Protein AF-A0A6G1T7T7-F1 (afdb_monomer)

Structure (mmCIF, N/CA/C/O backbone):
data_AF-A0A6G1T7T7-F1
#
_entry.id   AF-A0A6G1T7T7-F1
#
loop_
_atom_site.group_PDB
_atom_site.id
_atom_site.type_symbol
_atom_site.label_atom_id
_atom_site.label_alt_id
_atom_site.label_comp_id
_atom_site.label_asym_id
_atom_site.label_entity_id
_atom_site.label_seq_id
_atom_site.pdbx_PDB_ins_code
_atom_site.Cartn_x
_atom_site.Cartn_y
_atom_site.Cartn_z
_atom_site.occupancy
_atom_site.B_iso_or_equiv
_atom_site.auth_seq_id
_atom_site.auth_comp_id
_atom_site.auth_asym_id
_atom_site.auth_atom_id
_atom_site.pdbx_PDB_model_num
ATOM 1 N N . GLN A 1 1 ? -22.927 27.271 5.577 1.00 82.25 1 GLN A N 1
ATOM 2 C CA . GLN A 1 1 ? -22.641 26.235 6.596 1.00 82.25 1 GLN A CA 1
ATOM 3 C C . GLN A 1 1 ? -22.462 24.910 5.877 1.00 82.25 1 GLN A C 1
ATOM 5 O O . GLN A 1 1 ? -23.114 24.723 4.855 1.00 82.25 1 GLN A O 1
ATOM 10 N N . ALA A 1 2 ? -21.568 24.039 6.349 1.00 90.81 2 ALA A N 1
ATOM 11 C CA . ALA A 1 2 ? -21.466 22.688 5.798 1.00 90.81 2 ALA A CA 1
ATOM 12 C C . ALA A 1 2 ? -22.710 21.869 6.205 1.00 90.81 2 ALA A C 1
ATOM 14 O O . ALA A 1 2 ? -23.192 22.055 7.325 1.00 90.81 2 ALA A O 1
ATOM 15 N N . PRO A 1 3 ? -23.250 21.013 5.320 1.00 94.25 3 PRO A N 1
ATOM 16 C CA . PRO A 1 3 ? -24.398 20.169 5.639 1.00 94.25 3 PRO A CA 1
ATOM 17 C C . PRO A 1 3 ? -24.052 19.116 6.702 1.00 94.25 3 PRO A C 1
ATOM 19 O O . PRO A 1 3 ? -22.893 18.729 6.863 1.00 94.25 3 PRO A O 1
ATOM 22 N N . THR A 1 4 ? -25.073 18.637 7.415 1.00 95.69 4 THR A N 1
ATOM 23 C CA . THR A 1 4 ? -24.940 17.567 8.412 1.00 95.69 4 THR A CA 1
ATOM 24 C C . THR A 1 4 ? -24.549 16.244 7.748 1.00 95.69 4 THR A C 1
ATOM 26 O O . THR A 1 4 ? -25.117 15.864 6.727 1.00 95.69 4 THR A O 1
ATOM 29 N N . VAL A 1 5 ? -23.597 15.527 8.348 1.00 97.12 5 VAL A N 1
ATOM 30 C CA . VAL A 1 5 ? -23.161 14.189 7.913 1.00 97.12 5 VAL A CA 1
ATOM 31 C C . VAL A 1 5 ? -24.070 13.111 8.521 1.00 97.12 5 VAL A C 1
ATOM 33 O O . VAL A 1 5 ? -24.479 13.239 9.673 1.00 97.12 5 VAL A O 1
ATOM 36 N N . SER A 1 6 ? -24.354 12.036 7.774 1.00 96.69 6 SER A N 1
ATOM 37 C CA . SER A 1 6 ? -25.016 10.821 8.281 1.00 96.69 6 SER A CA 1
ATOM 38 C C . SER A 1 6 ? -24.007 9.680 8.434 1.00 96.69 6 SER A C 1
ATOM 40 O O . SER A 1 6 ? -23.228 9.423 7.518 1.00 96.69 6 SER A O 1
ATOM 42 N N . TYR A 1 7 ? -24.041 8.982 9.572 1.00 96.56 7 TYR A N 1
ATOM 43 C CA . TYR A 1 7 ? -23.237 7.776 9.831 1.00 96.56 7 TYR A CA 1
ATOM 44 C C . TYR A 1 7 ? -23.988 6.465 9.525 1.00 96.56 7 TYR A C 1
ATOM 46 O O . TYR A 1 7 ? -23.424 5.383 9.690 1.00 96.56 7 TYR A O 1
ATOM 54 N N . GLY A 1 8 ? -25.245 6.556 9.078 1.00 96.19 8 GLY A N 1
ATOM 55 C CA . GLY A 1 8 ? -26.100 5.420 8.735 1.00 96.19 8 GLY A CA 1
ATOM 56 C C . GLY A 1 8 ? -27.189 5.128 9.773 1.00 96.19 8 GLY A C 1
ATOM 57 O O . GLY A 1 8 ? -26.923 5.075 10.977 1.00 96.19 8 GLY A O 1
ATOM 58 N N . VAL A 1 9 ? -28.411 4.900 9.297 1.00 97.31 9 VAL A N 1
ATOM 59 C CA . VAL A 1 9 ? -29.595 4.508 10.080 1.00 97.31 9 VAL A CA 1
ATOM 60 C C . VAL A 1 9 ? -30.219 3.232 9.515 1.00 97.31 9 VAL A C 1
ATOM 62 O O . VAL A 1 9 ? -29.931 2.826 8.392 1.00 97.31 9 VAL A O 1
ATOM 65 N N . ASP A 1 10 ? -31.091 2.583 10.282 1.00 97.00 10 ASP A N 1
ATOM 66 C CA . ASP A 1 10 ? -31.658 1.287 9.885 1.00 97.00 10 ASP A CA 1
ATOM 67 C C . ASP A 1 10 ? -32.548 1.377 8.635 1.00 97.00 10 ASP A C 1
ATOM 69 O O . ASP A 1 10 ? -32.666 0.400 7.898 1.00 97.00 10 ASP A O 1
ATOM 73 N N . SER A 1 11 ? -33.122 2.553 8.359 1.00 97.69 11 SER A N 1
ATOM 74 C CA . SER A 1 11 ? -33.928 2.817 7.161 1.00 97.69 11 SER A CA 1
ATOM 75 C C . SER A 1 11 ? -33.116 2.998 5.873 1.00 97.69 11 SER A C 1
ATOM 77 O O . SER A 1 11 ? -33.718 3.122 4.807 1.00 97.69 11 SER A O 1
ATOM 79 N N . ASP A 1 12 ? -31.783 3.052 5.945 1.00 98.38 12 ASP A N 1
ATOM 80 C CA . ASP A 1 12 ? -30.938 3.196 4.758 1.00 98.38 12 ASP A CA 1
ATOM 81 C C . ASP A 1 12 ? -30.901 1.893 3.940 1.00 98.38 12 ASP A C 1
ATOM 83 O O . ASP A 1 12 ? -31.029 0.796 4.475 1.00 98.38 12 ASP A O 1
ATOM 87 N N . THR A 1 13 ? -30.709 1.990 2.619 1.00 98.50 13 THR A N 1
ATOM 88 C CA . THR A 1 13 ? -30.620 0.805 1.740 1.00 98.50 13 THR A CA 1
ATOM 89 C C . THR A 1 13 ? -29.308 0.036 1.910 1.00 98.50 13 THR A C 1
ATOM 91 O O . THR A 1 13 ? -29.289 -1.184 1.773 1.00 98.50 13 THR A O 1
ATOM 94 N N . PHE A 1 14 ? -28.210 0.744 2.184 1.00 98.31 14 PHE A N 1
ATOM 95 C CA . PHE A 1 14 ? -26.881 0.163 2.344 1.00 98.31 14 PHE A CA 1
ATOM 96 C C . PHE A 1 14 ? -26.371 0.435 3.752 1.00 98.31 14 PHE A C 1
ATOM 98 O O . PHE A 1 14 ? -26.196 1.589 4.142 1.00 98.31 14 PHE A O 1
ATOM 105 N N . HIS A 1 15 ? -26.089 -0.629 4.497 1.00 98.06 15 HIS A N 1
ATOM 106 C CA . HIS A 1 15 ? -25.609 -0.524 5.870 1.00 98.06 15 HIS A CA 1
ATOM 107 C C . HIS A 1 15 ? -24.089 -0.705 5.916 1.00 98.06 15 HIS A C 1
ATOM 109 O O . HIS A 1 15 ? -23.578 -1.707 5.409 1.00 98.06 15 HIS A O 1
ATOM 115 N N . PRO A 1 16 ? -23.342 0.223 6.536 1.00 98.06 16 PRO A N 1
ATOM 116 C CA . PRO A 1 16 ? -21.916 0.031 6.742 1.00 98.06 16 PRO A CA 1
ATOM 117 C C . PRO A 1 16 ? -21.666 -1.086 7.760 1.00 98.06 16 PRO A C 1
ATOM 119 O O . PRO A 1 16 ? -22.460 -1.310 8.679 1.00 98.06 16 PRO A O 1
ATOM 122 N N . VAL A 1 17 ? -20.510 -1.740 7.648 1.00 98.19 17 VAL A N 1
ATOM 123 C CA . VAL A 1 17 ? -19.990 -2.570 8.742 1.00 98.19 17 VAL A CA 1
ATOM 124 C C . VAL A 1 17 ? -19.751 -1.669 9.958 1.00 98.19 17 VAL A C 1
ATOM 126 O O . VAL A 1 17 ? -19.238 -0.560 9.823 1.00 98.19 17 VAL A O 1
ATOM 129 N N . LYS A 1 18 ? -20.124 -2.137 11.154 1.00 97.81 18 LYS A N 1
ATOM 130 C CA . LYS A 1 18 ? -19.988 -1.396 12.418 1.00 97.81 18 LYS A CA 1
ATOM 131 C C . LYS A 1 18 ? -19.023 -2.131 13.351 1.00 97.81 18 LYS A 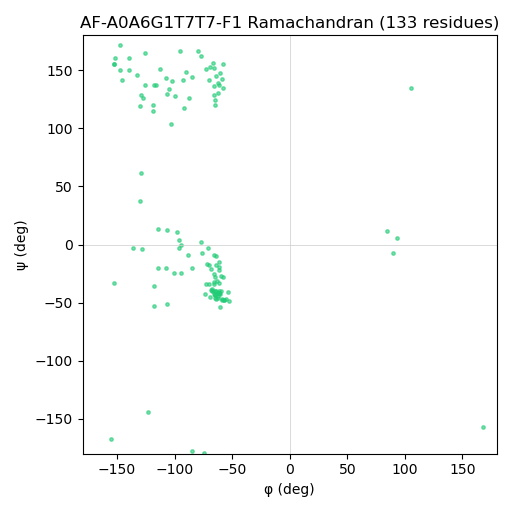C 1
ATOM 133 O O . LYS A 1 18 ? -19.103 -3.349 13.488 1.00 97.81 18 LYS A O 1
ATOM 138 N N . ALA A 1 19 ? -18.134 -1.392 14.012 1.00 98.06 19 ALA A N 1
ATOM 139 C CA . ALA A 1 19 ? -17.211 -1.905 15.025 1.00 98.06 19 ALA A CA 1
ATOM 140 C C . ALA A 1 19 ? -16.954 -0.832 16.095 1.00 98.06 19 ALA A C 1
ATOM 142 O O . ALA A 1 19 ? -17.009 0.356 15.792 1.00 98.06 19 ALA A O 1
ATOM 143 N N . GLN A 1 20 ? -16.675 -1.247 17.336 1.00 97.94 20 GLN A N 1
ATOM 144 C CA . GLN A 1 20 ? -16.474 -0.326 18.469 1.00 97.94 20 GLN A CA 1
ATOM 145 C C . GLN A 1 20 ? -15.001 0.036 18.727 1.00 97.94 20 GLN A C 1
ATOM 147 O O . GLN A 1 20 ? -14.732 1.084 19.301 1.00 97.94 20 GLN A O 1
ATOM 152 N N . HIS A 1 21 ? -14.049 -0.816 18.323 1.00 97.56 21 HIS A N 1
ATOM 153 C CA . HIS A 1 21 ? -12.637 -0.680 18.719 1.00 97.56 21 HIS A CA 1
ATOM 154 C C . HIS A 1 21 ? -11.692 -0.447 17.535 1.00 97.56 21 HIS A C 1
ATOM 156 O O . HIS A 1 21 ? -10.933 0.515 17.528 1.00 97.56 21 HIS A O 1
ATOM 162 N N . GLY A 1 22 ? -11.743 -1.310 16.519 1.00 98.12 22 GLY A N 1
ATOM 163 C CA . GLY A 1 22 ? -10.875 -1.235 15.347 1.00 98.12 22 GLY A CA 1
ATOM 164 C C . GLY A 1 22 ? -11.542 -1.850 14.124 1.00 98.12 22 GLY A C 1
ATOM 165 O O . GLY A 1 22 ? -12.444 -2.681 14.253 1.00 98.12 22 GLY A O 1
ATOM 166 N N . MET A 1 23 ? -11.115 -1.420 12.940 1.00 98.81 23 MET A N 1
ATOM 167 C CA . MET A 1 23 ? -11.638 -1.885 11.659 1.00 98.81 23 MET A CA 1
ATOM 168 C C . MET A 1 23 ? -10.518 -1.921 10.624 1.00 98.81 23 MET A C 1
ATOM 170 O O . MET A 1 23 ? -9.684 -1.021 10.576 1.00 98.81 23 MET A O 1
ATOM 174 N N . VAL A 1 24 ? -10.540 -2.948 9.778 1.00 98.88 24 VAL A N 1
ATOM 175 C CA . VAL A 1 24 ? -9.692 -3.070 8.591 1.00 98.88 24 VAL A CA 1
ATOM 176 C C . VAL A 1 24 ? -10.610 -3.299 7.399 1.00 98.88 24 VAL A C 1
ATOM 178 O O . VAL A 1 24 ? -11.559 -4.075 7.491 1.00 98.88 24 VAL A O 1
ATOM 181 N N . ALA A 1 25 ? -10.330 -2.624 6.291 1.00 98.88 25 ALA A N 1
ATOM 182 C CA . ALA A 1 25 ? -11.001 -2.837 5.018 1.00 98.88 25 ALA A CA 1
ATOM 183 C C . ALA A 1 25 ? -9.934 -3.074 3.947 1.00 98.88 25 ALA A C 1
ATOM 185 O O . ALA 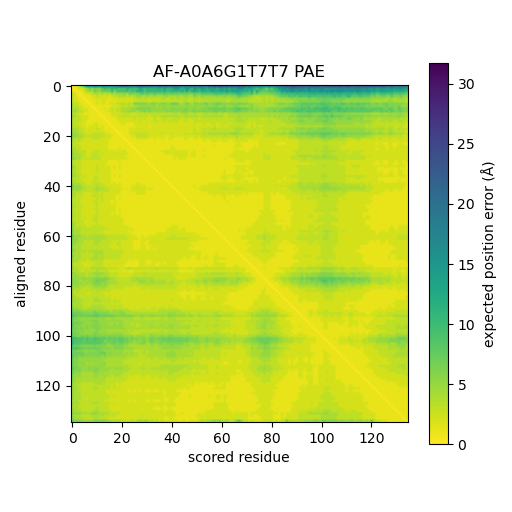A 1 25 ? -9.015 -2.268 3.801 1.00 98.88 25 ALA A O 1
ATOM 186 N N . SER A 1 26 ? -10.038 -4.179 3.212 1.00 98.88 26 SER A N 1
ATOM 187 C CA . SER A 1 26 ? -9.148 -4.482 2.090 1.00 98.88 26 SER A CA 1
ATOM 188 C C . SER A 1 26 ? -9.885 -5.273 1.004 1.00 98.88 26 SER A C 1
ATOM 190 O O . SER A 1 26 ? -11.027 -5.688 1.201 1.00 98.88 26 SER A O 1
ATOM 192 N N . VAL A 1 27 ? -9.239 -5.463 -0.149 1.00 98.62 27 VAL A N 1
ATOM 193 C CA . VAL A 1 27 ? -9.797 -6.216 -1.289 1.00 98.62 27 VAL A CA 1
ATOM 194 C C . VAL A 1 27 ? -9.946 -7.716 -1.006 1.00 98.62 27 VAL A C 1
ATOM 196 O O . VAL A 1 27 ? -10.735 -8.388 -1.663 1.00 98.62 27 VAL A O 1
ATOM 199 N N . ASP A 1 28 ? -9.201 -8.241 -0.031 1.00 98.81 28 ASP A N 1
ATOM 200 C CA . ASP A 1 28 ? -9.139 -9.666 0.281 1.00 98.81 28 ASP A CA 1
ATOM 201 C C . ASP A 1 28 ? -9.645 -9.949 1.704 1.00 98.81 28 ASP A C 1
ATOM 203 O O . ASP A 1 28 ? -9.327 -9.246 2.671 1.00 98.81 28 ASP A O 1
ATOM 207 N N . ALA A 1 29 ? -10.446 -11.004 1.850 1.00 98.75 29 ALA A N 1
ATOM 208 C CA . ALA A 1 29 ? -11.033 -11.364 3.136 1.00 98.75 29 ALA A CA 1
ATOM 209 C C . ALA A 1 29 ? -9.971 -11.867 4.127 1.00 98.75 29 ALA A C 1
ATOM 211 O O . ALA A 1 29 ? -10.024 -11.511 5.305 1.00 98.75 29 ALA A O 1
ATOM 212 N N . MET A 1 30 ? -8.989 -12.648 3.660 1.00 98.75 30 MET A N 1
ATOM 213 C CA . MET A 1 30 ? -7.938 -13.200 4.519 1.00 98.75 30 MET A CA 1
ATOM 214 C C . MET A 1 30 ? -6.992 -12.098 5.008 1.00 98.75 30 MET A C 1
ATOM 216 O O . MET A 1 30 ? -6.725 -12.001 6.203 1.00 98.75 30 MET A O 1
ATOM 220 N N . ALA A 1 31 ? -6.554 -11.204 4.120 1.00 98.88 31 ALA A N 1
ATOM 221 C CA . ALA A 1 31 ? -5.730 -10.059 4.495 1.00 98.88 31 ALA A CA 1
ATOM 222 C C . ALA A 1 31 ? -6.453 -9.125 5.477 1.00 98.88 31 ALA A C 1
ATOM 224 O O . ALA A 1 31 ? -5.865 -8.698 6.470 1.00 98.88 31 ALA A O 1
ATOM 225 N N . THR A 1 32 ? -7.750 -8.871 5.261 1.00 98.94 32 THR A N 1
ATOM 226 C CA . THR A 1 32 ? -8.589 -8.133 6.221 1.00 98.94 32 THR A CA 1
ATOM 227 C C . THR A 1 32 ? -8.561 -8.783 7.606 1.00 98.94 32 THR A C 1
ATOM 229 O O . THR A 1 32 ? -8.364 -8.093 8.606 1.00 98.94 32 THR A O 1
ATOM 232 N N . GLN A 1 33 ? -8.721 -10.107 7.675 1.00 98.88 33 GLN A N 1
ATOM 233 C CA . GLN A 1 33 ? -8.698 -10.847 8.938 1.00 98.88 33 GLN A CA 1
ATOM 234 C C . GLN A 1 33 ? -7.329 -10.798 9.624 1.00 98.88 33 GLN A C 1
ATOM 236 O O . GLN A 1 33 ? -7.289 -10.597 10.834 1.00 98.88 33 GLN A O 1
ATOM 241 N N . VAL A 1 34 ? -6.225 -10.895 8.873 1.00 98.94 34 VAL A N 1
ATOM 242 C CA . VAL A 1 34 ? -4.864 -10.723 9.416 1.00 98.94 34 VAL A CA 1
ATOM 243 C C . VAL A 1 34 ? -4.718 -9.360 10.094 1.00 98.94 34 VAL A C 1
ATOM 245 O O . VAL A 1 34 ? -4.267 -9.287 11.234 1.00 98.94 34 VAL A O 1
ATOM 248 N N . GLY A 1 35 ? -5.155 -8.281 9.439 1.00 98.88 35 GLY A N 1
ATOM 249 C CA . GLY A 1 35 ? -5.111 -6.944 10.031 1.00 98.88 35 GLY A CA 1
ATOM 250 C C . GLY A 1 35 ? -5.962 -6.820 11.297 1.00 98.88 35 GLY A C 1
ATOM 251 O O . GLY A 1 35 ? -5.505 -6.270 12.296 1.00 98.88 35 GLY A O 1
ATOM 252 N N . VAL A 1 36 ? -7.187 -7.359 11.282 1.00 98.88 36 VAL A N 1
ATOM 253 C CA . VAL A 1 36 ? -8.064 -7.380 12.467 1.00 98.88 36 VAL A CA 1
ATOM 254 C C . VAL A 1 36 ? -7.417 -8.144 13.620 1.00 98.88 36 VAL A C 1
ATOM 256 O O . VAL A 1 36 ? -7.525 -7.719 14.768 1.00 98.88 36 VAL A O 1
ATOM 259 N N . GLU A 1 37 ? -6.745 -9.253 13.332 1.00 98.88 37 GLU A N 1
ATOM 260 C CA . GLU A 1 37 ? -6.086 -10.065 14.346 1.00 98.88 37 GLU A CA 1
ATOM 261 C C . GLU A 1 37 ? -4.892 -9.335 14.977 1.00 98.88 37 GLU A C 1
ATOM 263 O O . GLU A 1 37 ? -4.761 -9.329 16.197 1.00 98.88 37 GLU A O 1
ATOM 268 N N . ILE A 1 38 ? -4.098 -8.602 14.191 1.00 98.88 38 ILE A N 1
ATOM 269 C CA . ILE A 1 38 ? -3.033 -7.740 14.732 1.00 98.88 38 ILE A CA 1
ATOM 270 C C . ILE A 1 38 ? -3.596 -6.642 15.641 1.00 98.88 38 ILE A C 1
ATOM 272 O O . ILE A 1 38 ? -3.062 -6.417 16.727 1.00 98.88 38 ILE A O 1
ATOM 276 N N . LEU A 1 39 ? -4.714 -6.009 15.262 1.00 98.88 39 LEU A N 1
ATOM 277 C CA . LEU A 1 39 ? -5.388 -5.043 16.140 1.00 98.88 39 LEU A CA 1
ATOM 278 C C . LEU A 1 39 ? -5.863 -5.695 17.449 1.00 98.88 39 LEU A C 1
ATOM 280 O O . LEU A 1 39 ? -5.738 -5.102 18.519 1.00 98.88 39 LEU A O 1
ATOM 284 N N . ARG A 1 40 ? -6.391 -6.926 17.394 1.00 98.69 40 ARG A N 1
ATOM 285 C CA . ARG A 1 40 ? -6.815 -7.680 18.590 1.00 98.69 40 ARG A CA 1
ATOM 286 C C . ARG A 1 40 ? -5.650 -8.052 19.499 1.00 98.69 40 ARG A C 1
ATOM 288 O O . ARG A 1 40 ? -5.829 -8.087 20.712 1.00 98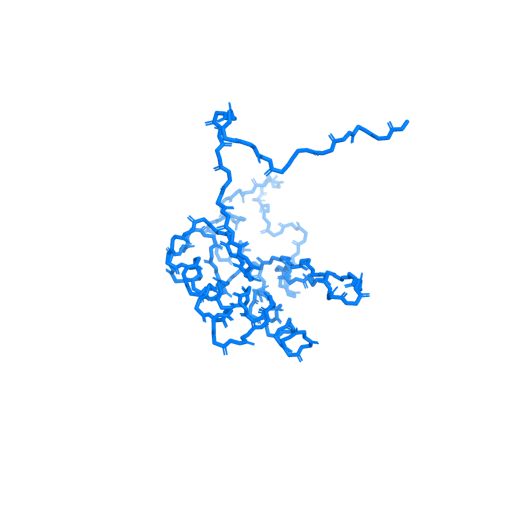.69 40 ARG A O 1
ATOM 295 N N . GLN A 1 41 ? -4.477 -8.296 18.925 1.00 98.69 41 GLN A N 1
ATOM 296 C CA . GLN A 1 41 ? -3.244 -8.579 19.660 1.00 98.69 41 GLN A CA 1
ATOM 297 C C . GLN A 1 41 ? -2.602 -7.321 20.269 1.00 98.69 41 GLN A C 1
ATOM 299 O O . GLN A 1 41 ? -1.565 -7.418 20.920 1.00 98.69 41 GLN A O 1
ATOM 304 N N . GLY A 1 42 ? -3.231 -6.151 20.110 1.00 98.62 42 GLY A N 1
ATOM 305 C CA . GLY A 1 42 ? -2.776 -4.887 20.685 1.00 98.62 42 GLY A CA 1
ATOM 306 C C . GLY A 1 42 ? -1.884 -4.062 19.761 1.00 98.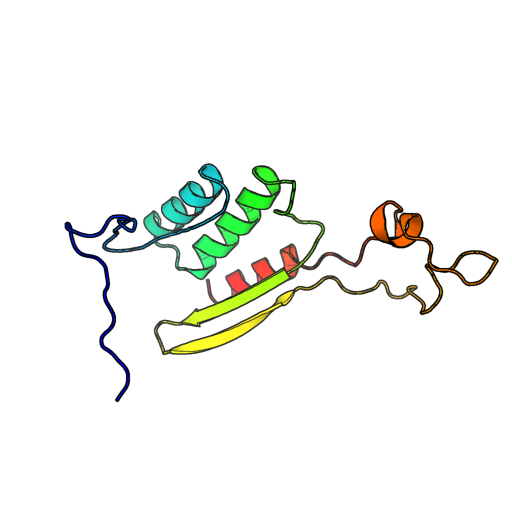62 42 GLY A C 1
ATOM 307 O O . GLY A 1 42 ? -1.385 -3.025 20.193 1.00 98.62 42 GLY A O 1
ATOM 308 N N . GLY A 1 43 ? -1.702 -4.489 18.507 1.00 98.69 43 GLY A N 1
ATOM 309 C CA . GLY A 1 43 ? -1.032 -3.691 17.487 1.00 98.69 43 GLY A CA 1
ATOM 310 C C . GLY A 1 43 ? -1.826 -2.432 17.143 1.00 98.69 43 GLY A C 1
ATOM 311 O O . GLY A 1 43 ? -3.056 -2.386 17.247 1.00 98.69 43 GLY A O 1
ATOM 312 N N . ASN A 1 44 ? -1.117 -1.393 16.719 1.00 98.75 44 ASN A N 1
ATOM 313 C CA . ASN A 1 44 ? -1.720 -0.141 16.297 1.00 98.75 44 ASN A CA 1
ATOM 314 C C . ASN A 1 44 ? -2.156 -0.190 14.810 1.00 98.75 44 ASN A C 1
ATOM 316 O O . ASN A 1 44 ? -2.040 -1.207 14.122 1.00 98.75 44 ASN A O 1
ATOM 320 N N . ALA A 1 45 ? -2.688 0.922 14.288 1.00 98.75 45 ALA A N 1
ATOM 321 C CA . ALA A 1 45 ? -3.158 0.995 12.900 1.00 98.75 45 ALA A CA 1
ATOM 322 C C . ALA A 1 45 ? -2.050 0.757 11.850 1.00 98.75 45 ALA A C 1
ATOM 324 O O . ALA A 1 45 ? -2.328 0.214 10.782 1.00 98.75 45 ALA A O 1
ATOM 325 N N . VAL A 1 46 ? -0.810 1.161 12.136 1.00 98.81 46 VAL A N 1
ATOM 326 C CA . VAL A 1 46 ? 0.359 0.942 11.274 1.00 98.81 46 VAL A CA 1
ATOM 327 C C . VAL A 1 46 ? 0.800 -0.518 11.319 1.00 98.81 46 VAL A C 1
ATOM 329 O O . VAL A 1 46 ? 1.022 -1.085 10.251 1.00 98.81 46 VAL A O 1
ATOM 332 N N . ASP A 1 47 ? 0.836 -1.152 12.494 1.00 98.88 47 ASP A N 1
ATOM 333 C CA . ASP A 1 47 ? 1.146 -2.587 12.612 1.00 98.88 47 ASP A CA 1
ATOM 334 C C . ASP A 1 47 ? 0.178 -3.431 11.779 1.00 98.88 47 ASP A C 1
ATOM 336 O O . ASP A 1 47 ? 0.586 -4.274 10.974 1.00 98.88 47 ASP A O 1
ATOM 340 N N . ALA A 1 48 ? -1.123 -3.154 11.914 1.00 98.88 48 ALA A N 1
ATOM 341 C CA . ALA A 1 48 ? -2.157 -3.834 11.149 1.00 98.88 48 ALA A CA 1
ATOM 342 C C . ALA A 1 48 ? -2.028 -3.564 9.642 1.00 98.88 48 ALA A C 1
ATOM 344 O O . ALA A 1 48 ? -2.151 -4.493 8.848 1.00 98.88 48 ALA A O 1
ATOM 345 N N . ALA A 1 49 ? -1.740 -2.325 9.227 1.00 98.88 49 ALA A N 1
ATOM 346 C CA . ALA A 1 49 ? -1.546 -1.988 7.816 1.00 98.88 49 ALA A CA 1
ATOM 347 C C . ALA A 1 49 ? -0.329 -2.702 7.202 1.00 98.88 49 ALA A C 1
ATOM 349 O O . ALA A 1 49 ? -0.408 -3.188 6.073 1.00 98.88 49 ALA A O 1
ATOM 350 N N . VAL A 1 50 ? 0.778 -2.810 7.943 1.00 98.88 50 VAL A N 1
ATOM 351 C CA . VAL A 1 50 ? 1.974 -3.546 7.512 1.00 98.88 50 VAL A CA 1
ATOM 352 C C . VAL A 1 50 ? 1.668 -5.036 7.372 1.00 98.88 50 VAL A C 1
ATOM 354 O O . VAL A 1 50 ? 1.983 -5.626 6.337 1.00 98.88 50 VAL A O 1
ATOM 357 N N . ALA A 1 51 ? 0.990 -5.635 8.354 1.00 98.88 51 ALA A N 1
ATOM 358 C CA . ALA A 1 51 ? 0.593 -7.038 8.295 1.00 98.88 51 ALA A CA 1
ATOM 359 C C . ALA A 1 51 ? -0.367 -7.333 7.130 1.00 98.88 51 ALA A C 1
ATOM 361 O O . ALA A 1 51 ? -0.179 -8.317 6.416 1.00 98.88 51 ALA A O 1
ATOM 362 N N . VAL A 1 52 ? -1.345 -6.454 6.882 1.00 98.94 52 VAL A N 1
ATOM 363 C CA . VAL A 1 52 ? -2.236 -6.529 5.710 1.00 98.94 52 VAL A CA 1
ATOM 364 C C . VAL A 1 52 ? -1.431 -6.440 4.413 1.00 98.94 52 VAL A C 1
ATOM 366 O O . VAL A 1 52 ? -1.684 -7.215 3.495 1.00 98.94 52 VAL A O 1
ATOM 369 N N . GLY A 1 53 ? -0.443 -5.543 4.333 1.00 98.88 53 GLY A N 1
ATOM 370 C CA . GLY A 1 53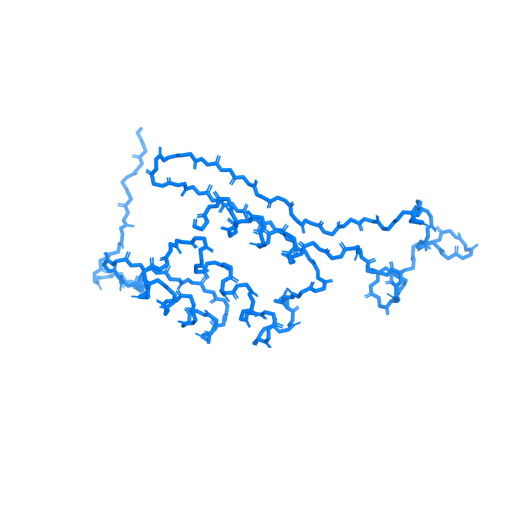 ? 0.432 -5.408 3.165 1.00 98.88 53 GLY A CA 1
ATOM 371 C C . GLY A 1 53 ? 1.187 -6.701 2.838 1.00 98.88 53 GLY A C 1
ATOM 372 O O . GLY A 1 53 ? 1.158 -7.159 1.695 1.00 98.88 53 GLY A O 1
ATOM 373 N N . PHE A 1 54 ? 1.795 -7.337 3.845 1.00 98.88 54 PHE A N 1
ATOM 374 C CA . PHE A 1 54 ? 2.463 -8.633 3.677 1.00 98.88 54 PHE A CA 1
ATOM 375 C C . PHE A 1 54 ? 1.485 -9.773 3.371 1.00 98.88 54 PHE A C 1
ATOM 377 O O . PHE A 1 54 ? 1.793 -10.625 2.540 1.00 98.88 54 PHE A O 1
ATOM 384 N N . ALA A 1 55 ? 0.301 -9.786 3.988 1.00 98.88 55 ALA A N 1
ATOM 385 C CA . ALA A 1 55 ? -0.727 -10.777 3.683 1.00 98.88 55 ALA A CA 1
ATOM 386 C C . ALA A 1 55 ? -1.185 -10.674 2.219 1.00 98.88 55 ALA A C 1
ATOM 388 O O . ALA A 1 55 ? -1.208 -11.682 1.516 1.00 98.88 55 ALA A O 1
ATOM 389 N N . LEU A 1 56 ? -1.456 -9.460 1.724 1.00 98.94 56 LEU A N 1
ATOM 390 C CA . LEU A 1 56 ? -1.839 -9.222 0.328 1.00 98.94 56 LEU A CA 1
ATOM 391 C C . LEU A 1 56 ? -0.734 -9.609 -0.657 1.00 98.94 56 LEU A C 1
ATOM 393 O O . LEU A 1 56 ? -1.049 -10.068 -1.751 1.00 98.94 56 LEU A O 1
ATOM 397 N N . ALA A 1 57 ? 0.542 -9.482 -0.281 1.00 98.75 57 ALA A N 1
ATOM 398 C CA . ALA A 1 57 ? 1.654 -9.963 -1.102 1.00 98.75 57 ALA A CA 1
ATOM 399 C C . ALA A 1 57 ? 1.630 -11.482 -1.349 1.00 98.75 57 ALA A C 1
ATOM 401 O O . ALA A 1 57 ? 2.313 -11.963 -2.251 1.00 98.75 57 ALA A O 1
ATOM 402 N N . VAL A 1 58 ? 0.832 -12.225 -0.576 1.00 98.81 58 VAL A N 1
ATOM 403 C CA . VAL A 1 58 ? 0.597 -13.661 -0.749 1.00 98.81 58 VAL A CA 1
ATOM 404 C C . VAL A 1 58 ? -0.799 -13.934 -1.312 1.00 98.81 58 VAL A C 1
ATOM 406 O O . VAL A 1 58 ? -0.934 -14.669 -2.286 1.00 98.81 58 VAL A O 1
ATOM 409 N N . THR A 1 59 ? -1.847 -13.364 -0.710 1.00 98.75 59 THR A N 1
ATOM 410 C CA . THR A 1 59 ? -3.245 -13.713 -1.021 1.00 98.75 59 THR A CA 1
ATOM 411 C C . THR A 1 59 ? -3.813 -12.958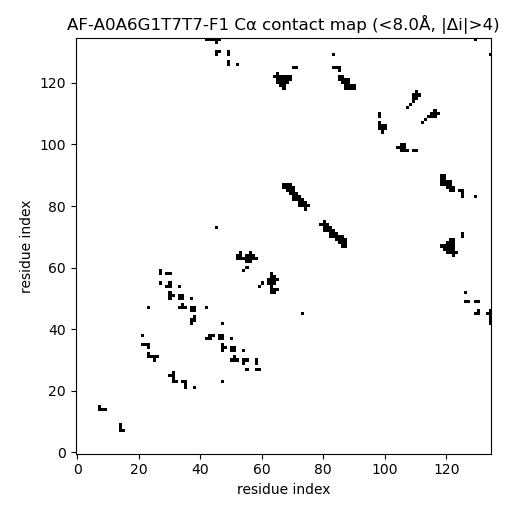 -2.220 1.00 98.75 59 THR A C 1
ATOM 413 O O . THR A 1 59 ? -4.776 -13.419 -2.831 1.00 98.75 59 THR A O 1
ATOM 416 N N . HIS A 1 60 ? -3.209 -11.829 -2.596 1.00 98.69 60 HIS A N 1
ATOM 417 C CA . HIS A 1 60 ? -3.652 -10.983 -3.701 1.00 98.69 60 HIS A CA 1
ATOM 418 C C . HIS A 1 60 ? -2.498 -10.648 -4.668 1.00 98.69 60 HIS A C 1
ATOM 420 O O . HIS A 1 60 ? -2.166 -9.473 -4.856 1.00 98.69 60 HIS A O 1
ATOM 426 N N . PRO A 1 61 ? -1.881 -11.653 -5.319 1.00 98.19 61 PRO A N 1
ATOM 427 C CA . PRO A 1 61 ? -0.678 -11.471 -6.140 1.00 98.19 61 PRO A CA 1
ATOM 428 C C . PRO A 1 61 ? -0.898 -10.610 -7.394 1.00 98.19 61 PRO A C 1
ATOM 430 O O . PRO A 1 61 ? 0.062 -10.250 -8.070 1.00 98.19 61 PRO A O 1
ATOM 433 N N . GLN A 1 62 ? -2.148 -10.270 -7.725 1.00 98.38 62 GLN A N 1
ATOM 434 C CA . GLN A 1 62 ? -2.473 -9.352 -8.815 1.00 98.38 62 GLN A CA 1
ATOM 435 C C . GLN A 1 62 ? -1.954 -7.928 -8.550 1.00 98.38 62 GLN A C 1
ATOM 437 O O . GLN A 1 62 ? -1.704 -7.193 -9.503 1.00 98.38 62 GLN A O 1
ATOM 442 N N . ALA A 1 63 ? -1.822 -7.529 -7.277 1.00 98.50 63 ALA A N 1
ATOM 443 C CA . ALA A 1 63 ? -1.391 -6.179 -6.898 1.00 98.50 63 ALA A CA 1
ATOM 444 C C . ALA A 1 63 ? -0.682 -6.101 -5.536 1.00 98.50 63 ALA A C 1
ATOM 446 O O . ALA A 1 63 ? 0.220 -5.279 -5.363 1.00 98.50 63 ALA A O 1
ATOM 447 N N . GLY A 1 64 ? -1.058 -6.941 -4.569 1.00 98.56 64 GLY A N 1
ATOM 448 C CA . GLY A 1 64 ? -0.285 -7.116 -3.347 1.00 98.56 64 GLY A CA 1
ATOM 449 C C . GLY A 1 64 ? 1.095 -7.660 -3.700 1.00 98.56 64 GLY A C 1
ATOM 450 O O . GLY A 1 64 ? 1.214 -8.591 -4.494 1.00 98.56 64 GLY A O 1
ATOM 451 N N . ASN A 1 65 ? 2.154 -7.047 -3.173 1.00 98.81 65 ASN A N 1
ATOM 452 C CA . ASN A 1 65 ? 3.492 -7.291 -3.698 1.00 98.81 65 ASN A CA 1
ATOM 453 C C . ASN A 1 65 ? 4.602 -7.092 -2.661 1.00 98.81 65 ASN A C 1
ATOM 455 O O . ASN A 1 65 ? 4.471 -6.310 -1.726 1.00 98.81 65 ASN A O 1
ATOM 459 N N . LEU A 1 66 ? 5.731 -7.763 -2.902 1.00 98.88 66 LEU A N 1
ATOM 460 C CA . LEU A 1 66 ? 7.046 -7.391 -2.360 1.00 98.88 66 LEU A CA 1
ATOM 461 C C . LEU A 1 66 ? 7.962 -6.793 -3.443 1.00 98.88 66 LEU A C 1
ATOM 463 O O . LEU A 1 66 ? 8.937 -6.121 -3.122 1.00 98.88 66 LEU A O 1
ATOM 467 N N . GLY A 1 67 ? 7.651 -7.056 -4.718 1.00 98.69 67 GLY A N 1
ATOM 468 C CA . GLY A 1 67 ? 8.449 -6.679 -5.888 1.00 98.69 67 GLY A CA 1
ATOM 469 C C . GLY A 1 67 ? 7.990 -5.408 -6.610 1.00 98.69 67 GLY A C 1
ATOM 470 O O . GLY A 1 67 ? 8.452 -5.162 -7.716 1.00 98.69 67 GLY A O 1
ATOM 471 N N . GLY A 1 68 ? 7.077 -4.633 -6.023 1.00 98.81 68 GLY A N 1
ATOM 472 C CA . GLY A 1 68 ? 6.625 -3.340 -6.541 1.00 98.81 68 GLY A CA 1
ATOM 473 C C . GLY A 1 68 ? 6.826 -2.225 -5.514 1.00 98.81 68 GLY A C 1
ATOM 474 O O . GLY A 1 68 ? 7.805 -2.220 -4.763 1.00 98.81 68 GLY A O 1
ATOM 475 N N . GLY A 1 69 ? 5.897 -1.276 -5.471 1.00 98.81 69 GLY A N 1
ATOM 476 C CA . GLY A 1 69 ? 5.938 -0.117 -4.583 1.00 98.81 69 GLY A CA 1
ATOM 477 C C . GLY A 1 69 ? 4.554 0.452 -4.296 1.00 98.81 69 GLY A C 1
ATOM 478 O O . GLY A 1 69 ? 3.52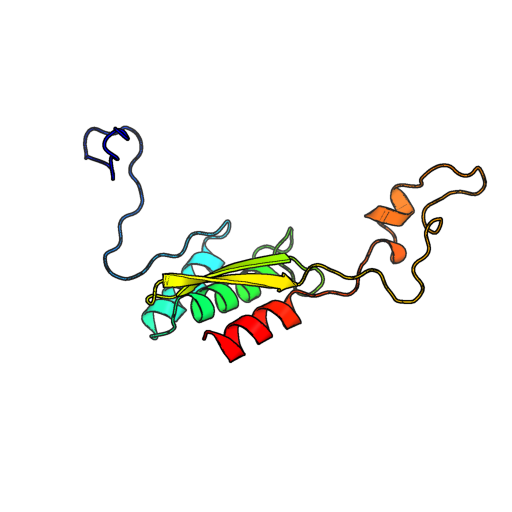4 -0.159 -4.594 1.00 98.81 69 GLY A O 1
ATOM 479 N N . GLY A 1 70 ? 4.518 1.649 -3.715 1.00 98.75 70 GLY A N 1
ATOM 480 C CA . GLY A 1 70 ? 3.263 2.302 -3.366 1.00 98.75 70 GLY A CA 1
ATOM 481 C C . GLY A 1 70 ? 3.427 3.507 -2.452 1.00 98.75 70 GLY A C 1
ATOM 482 O O . GLY A 1 70 ? 4.480 4.138 -2.394 1.00 98.75 70 GLY A O 1
ATOM 483 N N . PHE A 1 71 ? 2.343 3.821 -1.748 1.00 98.88 71 PHE A N 1
ATOM 484 C CA . PHE A 1 71 ? 2.258 4.955 -0.840 1.00 98.88 71 PHE A CA 1
ATOM 485 C C . PHE A 1 71 ? 1.491 4.561 0.419 1.00 98.88 71 PHE A C 1
ATOM 487 O O . PHE A 1 71 ? 0.568 3.748 0.368 1.00 98.88 71 PHE A O 1
ATOM 494 N N . MET A 1 72 ? 1.826 5.190 1.540 1.00 98.88 72 MET A N 1
ATOM 495 C CA . MET A 1 72 ? 1.052 5.107 2.776 1.00 98.88 72 MET A CA 1
ATOM 496 C C . MET A 1 72 ? 0.790 6.516 3.287 1.00 98.88 72 MET A C 1
ATOM 498 O O . MET A 1 72 ? 1.717 7.308 3.440 1.00 98.88 72 MET A O 1
ATOM 502 N N . LEU A 1 73 ? -0.469 6.825 3.584 1.00 98.75 73 LEU A N 1
ATOM 503 C CA . LEU A 1 73 ? -0.843 8.025 4.321 1.00 98.75 73 LEU A CA 1
ATOM 504 C C . LEU A 1 73 ? -1.260 7.600 5.722 1.00 98.75 73 LEU A C 1
ATOM 506 O O . LEU A 1 73 ? -2.089 6.706 5.875 1.00 98.75 73 LEU A O 1
ATOM 510 N N . LEU A 1 74 ? -0.705 8.248 6.740 1.00 97.94 74 LEU A N 1
ATOM 511 C CA . LEU A 1 74 ? -1.056 7.960 8.124 1.00 97.94 74 LEU A CA 1
ATOM 512 C C . LEU A 1 74 ? -1.325 9.246 8.891 1.00 97.94 74 LEU A C 1
ATOM 514 O O . LEU A 1 74 ? -0.698 10.285 8.663 1.00 97.94 74 LEU A O 1
ATOM 518 N N . ARG A 1 75 ? -2.263 9.156 9.830 1.00 98.44 75 ARG A N 1
ATOM 519 C CA . ARG A 1 75 ? -2.583 10.212 10.783 1.00 98.44 75 ARG A CA 1
ATOM 520 C C . ARG A 1 75 ? -2.609 9.610 12.178 1.00 98.44 75 ARG A C 1
ATOM 522 O O . ARG A 1 75 ? -3.390 8.704 12.443 1.00 98.44 75 ARG A O 1
ATOM 529 N N . THR A 1 76 ? -1.741 10.094 13.057 1.00 96.50 76 THR A N 1
ATOM 530 C CA . THR A 1 76 ? -1.648 9.601 14.435 1.00 96.50 76 THR A CA 1
ATOM 531 C C . THR A 1 76 ? -2.790 10.150 15.287 1.00 96.50 76 THR A C 1
ATOM 533 O O . THR A 1 76 ? -3.392 11.172 14.951 1.00 96.50 76 THR A O 1
ATOM 536 N N . ALA A 1 77 ? -3.047 9.525 16.440 1.00 96.62 77 ALA A N 1
ATOM 537 C CA . ALA A 1 77 ? -4.059 9.990 17.395 1.00 96.62 77 ALA A CA 1
ATOM 538 C C . ALA A 1 77 ? -3.815 11.432 17.887 1.00 96.62 77 ALA A C 1
ATOM 540 O O . ALA A 1 77 ? -4.761 12.162 18.163 1.00 96.62 77 ALA A O 1
ATOM 541 N N . SER A 1 78 ? -2.554 11.882 17.916 1.00 96.69 78 SER A N 1
ATOM 542 C CA . SER A 1 78 ? -2.189 13.278 18.205 1.00 96.69 78 SER A CA 1
ATOM 543 C C . SER A 1 78 ? -2.549 14.272 17.091 1.00 96.69 78 SER A C 1
ATOM 545 O O . SER A 1 78 ? -2.313 15.468 17.229 1.00 96.69 78 SER A O 1
ATOM 547 N N . GLY A 1 79 ? -3.083 13.796 15.964 1.00 96.94 79 GLY A N 1
ATOM 548 C CA . GLY A 1 79 ? -3.484 14.607 14.820 1.00 96.94 79 GLY A CA 1
ATOM 549 C C . GLY A 1 79 ? -2.390 14.832 13.776 1.00 96.94 79 GLY A C 1
ATOM 550 O O . GLY A 1 79 ? -2.712 15.347 12.703 1.00 96.94 79 GLY A O 1
ATOM 551 N N . ARG A 1 80 ? -1.137 14.417 14.030 1.00 97.06 80 ARG A N 1
ATOM 552 C CA . ARG A 1 80 ? -0.031 14.526 13.063 1.00 97.06 80 ARG A CA 1
ATOM 553 C C . ARG A 1 80 ? -0.307 13.642 11.851 1.00 97.06 80 ARG A C 1
ATOM 555 O O . ARG A 1 80 ? -0.478 12.436 11.997 1.00 97.06 80 ARG A O 1
ATOM 562 N N . ALA A 1 81 ? -0.287 14.238 10.665 1.00 98.25 81 ALA A N 1
ATOM 563 C CA . ALA A 1 81 ? -0.402 13.536 9.393 1.00 98.25 81 ALA A CA 1
ATOM 564 C C . ALA A 1 81 ? 0.949 13.505 8.668 1.00 98.25 81 ALA A C 1
ATOM 566 O O . ALA A 1 81 ? 1.715 14.465 8.735 1.00 98.25 81 ALA A O 1
ATOM 567 N N . THR A 1 82 ? 1.243 12.402 7.987 1.00 98.44 82 THR A N 1
ATOM 568 C CA . THR A 1 82 ? 2.427 12.253 7.133 1.00 98.44 82 THR A CA 1
ATOM 569 C C . THR A 1 82 ? 2.146 11.251 6.023 1.00 98.44 82 THR A C 1
ATOM 571 O O . THR A 1 82 ? 1.246 10.419 6.141 1.00 98.44 82 THR A O 1
ATOM 574 N N . ALA A 1 83 ? 2.952 11.314 4.969 1.00 98.75 83 ALA A N 1
ATOM 575 C CA . ALA A 1 83 ? 2.991 10.319 3.910 1.00 98.75 83 ALA A CA 1
ATOM 576 C C . ALA A 1 83 ? 4.331 9.572 3.932 1.00 98.75 83 ALA A C 1
ATOM 578 O O . ALA A 1 83 ? 5.349 10.130 4.349 1.00 98.75 83 ALA A O 1
ATOM 579 N N . ILE A 1 84 ? 4.314 8.321 3.484 1.00 98.81 84 ILE A N 1
ATOM 580 C CA . ILE A 1 84 ? 5.493 7.523 3.164 1.00 98.81 84 ILE A CA 1
ATOM 581 C C . ILE A 1 84 ? 5.385 7.178 1.684 1.00 98.81 84 ILE A C 1
ATOM 583 O O . ILE A 1 84 ? 4.454 6.485 1.270 1.00 98.81 84 ILE A O 1
ATOM 587 N N . ASP A 1 85 ? 6.323 7.704 0.905 1.00 98.88 85 ASP A N 1
ATOM 588 C CA . ASP A 1 85 ? 6.517 7.353 -0.495 1.00 98.88 85 ASP A CA 1
ATOM 589 C C . ASP A 1 85 ? 7.524 6.207 -0.572 1.00 98.88 85 ASP A C 1
ATOM 591 O O . ASP A 1 85 ? 8.665 6.335 -0.126 1.00 98.88 85 ASP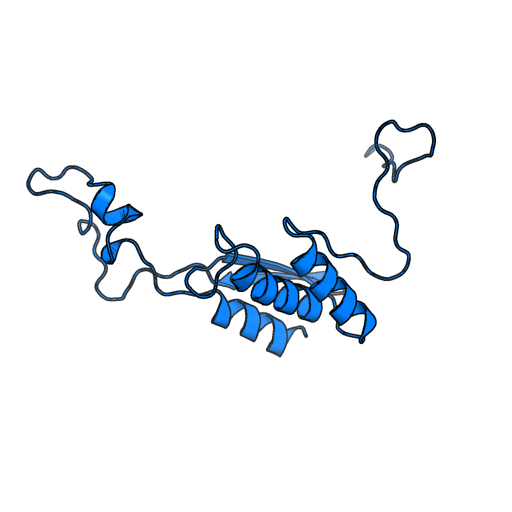 A O 1
ATOM 595 N N . PHE A 1 86 ? 7.067 5.075 -1.090 1.00 98.81 86 PHE A N 1
ATOM 596 C CA . PHE A 1 86 ? 7.888 3.909 -1.382 1.00 98.81 86 PHE A CA 1
ATOM 597 C C . PHE A 1 86 ? 7.612 3.428 -2.807 1.00 98.81 86 PHE A C 1
ATOM 599 O O . PHE A 1 86 ? 7.548 2.227 -3.087 1.00 98.81 86 PHE A O 1
ATOM 606 N N . ARG A 1 87 ? 7.399 4.386 -3.715 1.00 98.88 87 ARG A N 1
ATOM 607 C CA . ARG A 1 87 ? 7.282 4.133 -5.142 1.00 98.88 87 ARG A CA 1
ATOM 608 C C . ARG A 1 87 ? 8.567 3.513 -5.673 1.00 98.88 87 ARG A C 1
ATOM 610 O O . ARG A 1 87 ? 9.665 3.801 -5.197 1.00 98.88 87 ARG A O 1
ATOM 617 N N . GLU A 1 88 ? 8.426 2.663 -6.680 1.00 98.88 88 GLU A N 1
ATOM 618 C CA . GLU A 1 88 ? 9.572 2.099 -7.372 1.00 98.88 88 GLU A CA 1
ATOM 619 C C . GLU A 1 88 ? 10.442 3.204 -7.981 1.00 98.88 88 GLU A C 1
ATOM 621 O O . GLU A 1 88 ? 9.944 4.199 -8.515 1.00 98.88 88 GLU A O 1
ATOM 626 N N . MET A 1 89 ? 11.756 3.005 -7.936 1.00 98.88 89 MET A N 1
ATOM 627 C CA . MET A 1 89 ? 12.721 3.921 -8.541 1.00 98.88 89 MET A CA 1
ATOM 628 C C . MET A 1 89 ? 13.231 3.354 -9.862 1.00 98.88 89 MET A C 1
ATOM 630 O O . MET A 1 89 ? 13.513 2.160 -9.960 1.00 98.88 89 MET A O 1
ATOM 634 N N . ALA A 1 90 ? 13.411 4.206 -10.874 1.00 98.69 90 ALA A N 1
ATOM 635 C CA . ALA A 1 90 ? 14.111 3.796 -12.088 1.00 98.69 90 ALA A CA 1
ATOM 636 C C . ALA A 1 90 ? 15.538 3.312 -11.729 1.00 98.69 90 ALA A C 1
ATOM 638 O O . ALA A 1 90 ? 16.210 3.974 -10.931 1.00 98.69 90 ALA A O 1
ATOM 639 N N . PRO A 1 91 ? 16.016 2.176 -12.276 1.00 98.38 91 PRO A N 1
ATOM 640 C CA . PRO A 1 91 ? 17.374 1.697 -12.017 1.00 98.38 91 PRO A CA 1
ATOM 641 C C . PRO A 1 91 ? 18.443 2.726 -12.411 1.00 98.38 91 PRO A C 1
ATOM 643 O O . PRO A 1 91 ? 18.232 3.526 -13.317 1.00 98.38 91 PRO A O 1
ATOM 646 N N . GLY A 1 92 ? 19.638 2.664 -11.810 1.00 98.19 92 GLY A N 1
ATOM 647 C CA . GLY A 1 92 ? 20.726 3.616 -12.105 1.00 98.19 92 GLY A CA 1
ATOM 648 C C . GLY A 1 92 ? 21.218 3.617 -13.563 1.00 98.19 92 GLY A C 1
ATOM 649 O O . GLY A 1 92 ? 21.810 4.594 -14.009 1.00 98.19 92 GLY A O 1
ATOM 650 N N . HIS A 1 93 ? 20.944 2.545 -14.314 1.00 97.88 93 HIS A N 1
ATOM 651 C CA . HIS A 1 93 ? 21.222 2.432 -15.751 1.00 97.88 93 HIS A CA 1
ATOM 652 C C . HIS A 1 93 ? 20.014 2.762 -16.646 1.00 97.88 93 HIS A C 1
ATOM 654 O O . HIS A 1 93 ? 20.099 2.610 -17.865 1.00 97.88 93 HIS A O 1
ATOM 660 N N . ALA A 1 94 ? 18.884 3.186 -16.073 1.00 98.62 94 ALA A N 1
ATOM 661 C CA . ALA A 1 94 ? 17.740 3.627 -16.856 1.00 98.62 94 ALA A CA 1
ATOM 662 C C . ALA A 1 94 ? 18.098 4.879 -17.666 1.00 98.62 94 ALA A C 1
ATOM 664 O O . ALA A 1 94 ? 18.859 5.740 -17.225 1.00 98.62 94 ALA A O 1
ATOM 665 N N . SER A 1 95 ? 17.534 4.989 -18.864 1.00 98.50 95 SER A N 1
ATOM 666 C CA . SER A 1 95 ? 17.760 6.131 -19.748 1.00 98.50 95 SER A CA 1
ATOM 667 C C . SER A 1 95 ? 16.467 6.541 -20.435 1.00 98.50 95 SER A C 1
ATOM 669 O O . SER A 1 95 ? 15.517 5.765 -20.513 1.00 98.50 95 SER A O 1
ATOM 671 N N . ARG A 1 96 ? 16.434 7.780 -20.934 1.00 98.44 96 ARG A N 1
ATOM 672 C CA . ARG A 1 96 ? 15.241 8.392 -21.532 1.00 98.44 96 ARG A CA 1
ATOM 673 C C . ARG A 1 96 ? 14.622 7.543 -22.651 1.00 98.44 96 ARG A C 1
ATOM 675 O O . ARG A 1 96 ? 13.405 7.417 -22.704 1.00 98.44 96 ARG A O 1
ATOM 682 N N . ASP A 1 97 ? 15.460 6.955 -23.500 1.00 98.50 97 ASP A N 1
ATOM 683 C CA . ASP A 1 97 ? 15.030 6.324 -24.753 1.00 98.50 97 ASP A CA 1
ATOM 684 C C . ASP A 1 97 ? 15.067 4.782 -24.686 1.00 98.50 97 ASP A C 1
ATOM 686 O O . ASP A 1 97 ? 14.935 4.111 -25.705 1.00 98.50 97 ASP A O 1
ATOM 690 N N . MET A 1 98 ? 15.212 4.189 -23.488 1.00 98.50 98 MET A N 1
ATOM 691 C CA . MET A 1 98 ? 15.376 2.731 -23.300 1.00 98.50 98 MET A CA 1
ATOM 692 C C . MET A 1 98 ? 14.176 1.871 -23.735 1.00 98.50 98 MET A C 1
ATOM 694 O O . MET A 1 98 ? 14.284 0.647 -23.777 1.00 98.50 98 MET A O 1
ATOM 698 N N . PHE A 1 99 ? 13.040 2.502 -24.041 1.00 98.69 99 PHE A N 1
ATOM 699 C CA . PHE A 1 99 ? 11.811 1.851 -24.498 1.00 98.69 99 PHE A CA 1
ATOM 700 C C . PHE A 1 99 ? 11.437 2.212 -25.942 1.00 98.69 99 PHE A C 1
ATOM 702 O O . PHE A 1 99 ? 10.301 1.970 -26.347 1.00 98.69 99 PHE A O 1
ATOM 709 N N . LEU A 1 100 ? 12.351 2.812 -26.709 1.00 98.69 100 LEU A N 1
ATOM 710 C CA . LEU A 1 100 ? 12.134 3.090 -28.126 1.00 98.69 100 LEU A CA 1
ATOM 711 C C . LEU A 1 100 ? 12.666 1.946 -29.000 1.00 98.69 100 LEU A C 1
ATOM 713 O O . LEU A 1 100 ? 13.720 1.370 -28.727 1.00 98.69 100 LEU A O 1
ATOM 717 N N . ASP A 1 101 ? 11.940 1.630 -30.069 1.00 97.81 101 ASP A N 1
ATOM 718 C CA . ASP A 1 101 ? 12.402 0.730 -31.121 1.00 97.81 101 ASP A CA 1
ATOM 719 C C . ASP A 1 101 ? 13.458 1.401 -32.026 1.00 97.81 101 ASP A C 1
ATOM 721 O O . ASP A 1 101 ? 13.842 2.561 -31.855 1.00 97.81 101 ASP A O 1
ATOM 725 N N . LYS A 1 102 ? 13.938 0.672 -33.040 1.00 96.81 102 LYS A N 1
ATOM 726 C CA . LYS A 1 102 ? 14.951 1.181 -33.985 1.00 96.81 102 LYS A CA 1
ATOM 727 C C . LYS A 1 102 ? 14.463 2.359 -34.835 1.00 96.81 102 LYS A C 1
ATOM 729 O O . LYS A 1 102 ? 15.284 3.032 -35.452 1.00 96.81 102 LYS A O 1
ATOM 734 N N . GLN A 1 103 ? 13.154 2.566 -34.920 1.00 97.88 103 GLN A N 1
ATOM 735 C CA . GLN A 1 103 ? 12.509 3.644 -35.659 1.00 97.88 103 GLN A CA 1
ATOM 736 C C . GLN A 1 103 ? 12.174 4.841 -34.750 1.00 97.88 103 GLN A C 1
ATOM 738 O O . GLN A 1 103 ? 11.703 5.859 -35.252 1.00 97.88 103 GLN A O 1
ATOM 743 N N . GLY A 1 104 ? 12.444 4.746 -33.443 1.00 98.06 104 GLY A N 1
ATOM 744 C CA . GLY A 1 104 ? 12.157 5.787 -32.459 1.00 98.06 104 GLY A CA 1
ATOM 745 C C . GLY A 1 104 ? 10.728 5.760 -31.907 1.00 98.06 104 GLY A C 1
ATOM 746 O O . GLY A 1 104 ? 10.329 6.715 -31.244 1.00 98.06 104 GLY A O 1
ATOM 747 N N . ASN A 1 105 ? 9.948 4.702 -32.156 1.00 98.50 105 ASN A N 1
ATOM 748 C CA . ASN A 1 105 ? 8.593 4.565 -31.614 1.00 98.50 105 ASN A CA 1
ATOM 749 C C . ASN A 1 105 ? 8.617 3.844 -30.264 1.00 98.50 105 ASN A C 1
ATOM 751 O O . ASN A 1 105 ? 9.446 2.968 -30.035 1.00 98.50 105 ASN A O 1
ATOM 755 N N . ALA A 1 106 ? 7.678 4.174 -29.377 1.00 98.44 106 ALA A N 1
ATOM 756 C CA . ALA A 1 106 ? 7.558 3.497 -28.090 1.00 98.44 106 ALA A CA 1
ATOM 757 C C . ALA A 1 106 ? 7.149 2.021 -28.255 1.00 98.44 106 ALA A C 1
ATOM 759 O O . ALA A 1 106 ? 6.126 1.719 -28.873 1.00 98.44 106 ALA A O 1
ATOM 760 N N . ASP A 1 107 ? 7.900 1.115 -27.630 1.00 98.50 107 ASP A N 1
ATOM 761 C CA . ASP A 1 107 ? 7.596 -0.314 -27.578 1.00 98.50 107 ASP A CA 1
ATOM 762 C C . ASP A 1 107 ? 7.018 -0.703 -26.208 1.00 98.50 107 ASP A C 1
ATOM 764 O O . ASP A 1 107 ? 7.722 -0.861 -25.206 1.00 98.50 107 ASP A O 1
ATOM 768 N N . SER A 1 108 ? 5.700 -0.903 -26.182 1.00 98.44 108 SER A N 1
ATOM 769 C CA . SER A 1 108 ? 4.963 -1.320 -24.981 1.00 98.44 108 SER A CA 1
ATOM 770 C C . SER A 1 108 ? 5.418 -2.662 -24.395 1.00 98.44 108 SER A C 1
ATOM 772 O O . SER A 1 108 ? 5.294 -2.876 -23.191 1.00 98.44 108 SER A O 1
ATOM 774 N N . LYS A 1 109 ? 5.972 -3.580 -25.198 1.00 98.50 109 LYS A N 1
ATOM 775 C CA . LYS A 1 109 ? 6.425 -4.877 -24.676 1.00 98.50 109 LYS A CA 1
ATOM 776 C C . LYS A 1 109 ? 7.658 -4.714 -23.800 1.00 98.50 109 LYS A C 1
ATOM 778 O O . LYS A 1 109 ? 7.777 -5.438 -22.806 1.00 98.50 109 LYS A O 1
ATOM 783 N N . LEU A 1 110 ? 8.529 -3.755 -24.129 1.00 98.44 110 LEU A N 1
ATOM 784 C CA . LEU A 1 110 ? 9.706 -3.437 -23.323 1.00 98.44 110 LEU A CA 1
ATOM 785 C C . LEU A 1 110 ? 9.309 -2.869 -21.957 1.00 98.44 110 LEU A C 1
ATOM 787 O O . LEU A 1 110 ? 9.873 -3.297 -20.952 1.00 98.44 110 LEU A O 1
ATOM 791 N N . SER A 1 111 ? 8.316 -1.977 -21.911 1.00 98.56 111 SER A N 1
ATOM 792 C CA . SER A 1 111 ? 7.893 -1.289 -20.684 1.00 98.56 111 SER A CA 1
ATOM 793 C C . SER A 1 111 ? 6.830 -2.018 -19.853 1.00 98.56 111 SER A C 1
ATOM 795 O O . SER A 1 111 ? 6.576 -1.595 -18.729 1.00 98.56 111 SER A O 1
ATOM 797 N N . LEU A 1 112 ? 6.221 -3.100 -20.359 1.00 98.56 112 LEU A N 1
ATOM 798 C CA . LEU A 1 112 ? 5.185 -3.856 -19.631 1.00 98.56 112 LEU A CA 1
ATOM 799 C C . LEU A 1 112 ? 5.551 -5.313 -19.335 1.00 98.56 112 LEU A C 1
ATOM 801 O O . LEU A 1 112 ? 5.150 -5.842 -18.304 1.00 98.56 112 LEU A O 1
ATOM 805 N N . THR A 1 113 ? 6.260 -5.986 -20.246 1.00 98.44 113 THR A N 1
ATOM 806 C CA . THR A 1 113 ? 6.407 -7.458 -20.199 1.00 98.44 113 THR A CA 1
ATOM 807 C C . THR A 1 113 ? 7.848 -7.956 -20.280 1.00 98.44 113 THR A C 1
ATOM 809 O O . THR A 1 113 ? 8.083 -9.158 -20.188 1.00 98.44 113 THR A O 1
ATOM 812 N N . SER A 1 114 ? 8.822 -7.061 -20.457 1.00 98.44 114 SER A N 1
ATOM 813 C CA . SER A 1 114 ? 10.248 -7.402 -20.422 1.00 98.44 114 SER A CA 1
ATOM 814 C C . SER A 1 114 ? 10.843 -7.161 -19.031 1.00 98.44 114 SER A C 1
ATOM 816 O O . SER A 1 114 ? 10.268 -6.443 -18.221 1.00 98.44 114 SER A O 1
ATOM 818 N N . HIS A 1 115 ? 12.047 -7.675 -18.772 1.00 98.50 115 HIS A N 1
ATOM 819 C CA . HIS A 1 115 ? 12.777 -7.382 -17.530 1.00 98.50 115 HIS A CA 1
ATOM 820 C C . HIS A 1 115 ? 13.100 -5.885 -17.352 1.00 98.50 115 HIS A C 1
ATOM 822 O O . HIS A 1 115 ? 13.312 -5.440 -16.229 1.00 98.50 115 HIS A O 1
ATOM 828 N N . LEU A 1 116 ? 13.117 -5.097 -18.437 1.00 98.38 116 LEU A N 1
ATOM 829 C CA . LEU A 1 116 ? 13.330 -3.645 -18.378 1.00 98.38 116 LEU A CA 1
ATOM 830 C C . LEU A 1 116 ? 12.127 -2.889 -17.793 1.00 98.38 116 LEU A C 1
ATOM 832 O O . LEU A 1 116 ? 12.272 -1.730 -17.416 1.00 98.38 116 LEU A O 1
ATOM 836 N N . ALA A 1 117 ? 10.952 -3.522 -17.733 1.00 98.62 117 ALA A N 1
ATOM 837 C CA . ALA A 1 117 ? 9.719 -2.919 -17.230 1.00 98.62 117 ALA A CA 1
ATOM 838 C C . ALA A 1 117 ? 9.738 -2.683 -15.710 1.00 98.62 117 ALA A C 1
ATOM 840 O O . ALA A 1 117 ? 8.921 -1.927 -15.186 1.00 98.62 117 ALA A O 1
ATOM 841 N N . SER A 1 118 ? 10.642 -3.345 -14.988 1.00 98.81 118 SER A N 1
ATOM 842 C CA . SER A 1 118 ? 10.690 -3.304 -13.530 1.00 98.81 118 SER A CA 1
ATOM 843 C C . SER A 1 118 ? 11.526 -2.130 -13.019 1.00 98.81 118 SER A C 1
ATOM 845 O O . SER A 1 118 ? 12.704 -1.990 -13.349 1.00 98.81 118 SER A O 1
ATOM 847 N N . GLY A 1 119 ? 10.928 -1.316 -12.148 1.00 98.75 119 GLY A N 1
ATOM 848 C CA . GLY A 1 119 ? 11.674 -0.424 -11.261 1.00 98.75 119 GLY A CA 1
ATOM 849 C C . GLY A 1 119 ? 12.236 -1.174 -10.049 1.00 98.75 119 GLY A C 1
ATOM 850 O O . GLY A 1 119 ? 11.835 -2.300 -9.758 1.00 98.75 119 GLY A O 1
ATOM 851 N N . THR A 1 120 ? 13.154 -0.543 -9.319 1.00 98.88 120 THR A N 1
ATOM 852 C CA . THR A 1 120 ? 13.669 -1.062 -8.046 1.00 98.88 120 THR A CA 1
ATOM 853 C C . THR A 1 120 ? 12.532 -1.106 -7.015 1.00 98.88 120 THR A C 1
ATOM 855 O O . THR A 1 120 ? 11.975 -0.042 -6.725 1.00 98.88 120 THR A O 1
ATOM 858 N N . PRO A 1 121 ? 12.182 -2.281 -6.451 1.00 98.88 121 PRO A N 1
ATOM 859 C CA . PRO A 1 121 ? 11.051 -2.417 -5.532 1.00 98.88 121 PRO A CA 1
ATOM 860 C C . PRO A 1 121 ? 11.207 -1.599 -4.245 1.00 98.88 121 PRO A C 1
ATOM 862 O O . PRO A 1 121 ? 12.279 -1.581 -3.640 1.00 98.88 121 PRO A O 1
ATOM 865 N N . GLY A 1 122 ? 10.118 -0.966 -3.805 1.00 98.88 122 GLY A N 1
ATOM 866 C CA . GLY A 1 122 ? 10.070 -0.108 -2.619 1.00 98.88 122 GLY A CA 1
ATOM 867 C C . GLY A 1 122 ? 9.192 -0.628 -1.476 1.00 98.88 122 GLY A C 1
ATOM 868 O O . GLY A 1 122 ? 9.406 -0.224 -0.333 1.00 98.88 122 GLY A O 1
ATOM 869 N N . THR A 1 123 ? 8.245 -1.545 -1.724 1.00 98.94 123 THR A N 1
ATOM 870 C CA . THR A 1 123 ? 7.237 -1.955 -0.720 1.00 98.94 123 THR A CA 1
ATOM 871 C C . THR A 1 123 ? 7.840 -2.394 0.613 1.00 98.94 123 THR A C 1
ATOM 873 O O . THR A 1 123 ? 7.441 -1.885 1.659 1.00 98.94 123 THR A O 1
ATOM 876 N N . VAL A 1 124 ? 8.845 -3.276 0.604 1.00 98.88 124 VAL A N 1
ATOM 877 C CA . VAL A 1 124 ? 9.480 -3.750 1.848 1.00 98.88 124 VAL A CA 1
ATOM 878 C C . VAL A 1 124 ? 10.122 -2.595 2.624 1.00 98.88 124 VAL A C 1
ATOM 880 O O . VAL A 1 124 ? 9.957 -2.514 3.839 1.00 98.88 124 VAL A O 1
ATOM 883 N N . ALA A 1 125 ? 10.800 -1.672 1.935 1.00 98.88 125 ALA A N 1
ATOM 884 C CA . ALA A 1 125 ? 11.426 -0.513 2.567 1.00 98.88 125 ALA A CA 1
ATOM 885 C C . ALA A 1 125 ? 10.383 0.434 3.185 1.00 98.88 125 ALA A C 1
ATOM 887 O O . ALA A 1 125 ? 10.549 0.877 4.321 1.00 98.88 125 ALA A O 1
ATOM 888 N N . GLY A 1 126 ? 9.287 0.703 2.470 1.00 98.88 126 GLY A N 1
ATOM 889 C CA . GLY A 1 126 ? 8.198 1.550 2.953 1.00 98.88 126 GLY A CA 1
ATOM 890 C C . GLY A 1 126 ? 7.485 0.977 4.173 1.00 98.88 126 GLY A C 1
ATOM 891 O O . GLY A 1 126 ? 7.287 1.684 5.162 1.00 98.88 126 GLY A O 1
ATOM 892 N N . LEU A 1 127 ? 7.144 -0.314 4.131 1.00 98.81 127 LEU A N 1
ATOM 893 C CA . LEU A 1 127 ? 6.486 -1.000 5.243 1.00 98.81 127 LEU A CA 1
ATOM 894 C C . LEU A 1 127 ? 7.404 -1.121 6.468 1.00 98.81 127 LEU A C 1
ATOM 896 O O . LEU A 1 127 ? 6.949 -0.892 7.587 1.00 98.81 127 LEU A O 1
ATOM 900 N N . ALA A 1 128 ? 8.696 -1.402 6.273 1.00 98.81 128 ALA A N 1
ATOM 901 C CA . ALA A 1 128 ? 9.668 -1.434 7.365 1.00 98.81 128 ALA A CA 1
ATOM 902 C C . ALA A 1 128 ? 9.857 -0.051 8.011 1.00 98.81 128 ALA A C 1
ATOM 904 O O . ALA A 1 128 ? 9.863 0.056 9.236 1.00 98.81 128 ALA A O 1
ATOM 905 N N . LEU A 1 129 ? 9.952 1.016 7.207 1.00 98.81 129 LEU A N 1
ATOM 906 C CA . LEU A 1 129 ? 10.030 2.390 7.711 1.00 98.81 129 LEU A CA 1
ATOM 907 C C . LEU A 1 129 ? 8.773 2.773 8.504 1.00 98.81 129 LEU A C 1
ATOM 909 O O . LEU A 1 129 ? 8.879 3.408 9.555 1.00 98.81 129 LEU A O 1
ATOM 913 N N . ALA A 1 130 ? 7.591 2.389 8.010 1.00 98.69 130 ALA A N 1
ATOM 914 C CA . ALA A 1 130 ? 6.328 2.617 8.698 1.00 98.69 130 ALA A CA 1
ATOM 915 C C . ALA A 1 130 ? 6.311 1.921 10.065 1.00 98.69 130 ALA A C 1
ATOM 917 O O . ALA A 1 130 ? 6.115 2.594 11.076 1.00 98.69 130 ALA A O 1
ATOM 918 N N . ALA A 1 131 ? 6.599 0.616 10.093 1.00 98.56 131 ALA A N 1
ATOM 919 C CA . ALA A 1 131 ? 6.646 -0.182 11.316 1.00 98.56 131 ALA A CA 1
ATOM 920 C C . ALA A 1 131 ? 7.670 0.365 12.321 1.00 98.56 131 ALA A C 1
ATOM 922 O O . ALA A 1 131 ? 7.349 0.577 13.481 1.00 98.56 131 ALA A O 1
ATOM 923 N N . GLN A 1 132 ? 8.891 0.678 11.880 1.00 98.56 132 GLN A N 1
ATOM 924 C CA . GLN A 1 132 ? 9.950 1.137 12.783 1.00 98.56 132 GLN A CA 1
ATOM 925 C C . GLN A 1 132 ? 9.643 2.495 13.431 1.00 98.56 132 GLN A C 1
ATOM 927 O O . GLN A 1 132 ? 10.076 2.760 14.552 1.00 98.56 132 GLN A O 1
ATOM 932 N N . LYS A 1 133 ? 8.965 3.394 12.709 1.00 98.19 133 LYS A N 1
ATOM 933 C CA . LYS A 1 133 ? 8.773 4.785 13.145 1.00 98.19 133 LYS A CA 1
ATOM 934 C C . LYS A 1 133 ? 7.396 5.056 13.749 1.00 98.19 133 LYS A C 1
ATOM 936 O O . LYS A 1 133 ? 7.249 6.036 14.485 1.00 98.19 133 LYS A O 1
ATOM 941 N N . TYR A 1 134 ? 6.395 4.259 13.386 1.00 98.06 134 TYR A N 1
ATOM 942 C CA . TYR A 1 134 ? 4.997 4.489 13.743 1.00 98.06 134 TYR A CA 1
ATOM 943 C C . TYR A 1 134 ? 4.246 3.230 14.199 1.00 98.06 134 TYR A C 1
ATOM 945 O O . TYR A 1 134 ? 3.070 3.373 14.537 1.00 98.06 134 TYR A O 1
ATOM 953 N N . GLY A 1 135 ? 4.874 2.049 14.184 1.00 92.69 135 GLY A N 1
ATOM 954 C CA . GLY A 1 135 ? 4.398 0.867 14.914 1.00 92.69 135 GLY A CA 1
ATOM 955 C C . GLY A 1 135 ? 4.498 1.067 16.422 1.00 92.69 135 GLY A C 1
ATOM 956 O O . GLY A 1 135 ? 5.360 1.868 16.853 1.00 92.69 135 GLY A O 1
#

Mean predicted aligned error: 2.89 Å

Sequence (135 aa):
QAPTVSYGVDSDTFHPVKAQHGMVASVDAMATQVGVEILRQGGNAVDAAVAVGFALAVTHPQAGNLGGGGFMLLRTASGRATAIDFREMAPGHASRDMFLDKQGNADSKLSLTSHLASGTPGTVAGLALAAQKYG

Nearest PDB 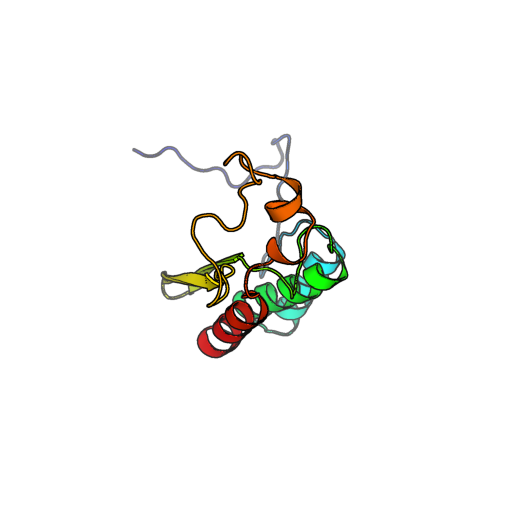structures (foldseek):
  2dbx-assembly1_A  TM=9.971E-01  e=1.930E-18  Escherichia coli K-12
  2nqo-assembly1_C  TM=9.774E-01  e=7.246E-14  Helicobacter pylori
  4zc6-assembly1_A  TM=9.697E-01  e=1.985E-08  Homo sapiens
  5hft-assembly2_C  TM=8.982E-01  e=4.180E-07  Klebsiella pneumoniae subsp. pneumoniae MGH 78578
  5hft-assembly1_A  TM=8.217E-01  e=2.461E-07  Klebsiella pneumoniae subsp. pneumoniae MGH 78578

InterPro domains:
  IPR029055 Nucleophile aminohydrolases, N-terminal [SSF56235] (14-135)
  IPR051792 Gamma-glutamyltransferase, bacteria [PTHR43199] (15-135)

Organism: Acidianus ambivalens (NCBI:txid2283)

Radius of gyration: 20.06 Å; Cα contacts (8 Å, |Δi|>4): 171; chains: 1; bounding box: 55×40×56 Å

Solvent-accessible surface area (backbone atoms only — not comparable to full-atom values): 8251 Å² total; per-residue (Å²): 132,85,81,88,84,82,94,77,60,91,88,49,94,75,78,76,92,85,74,93,85,73,86,60,86,63,98,42,71,66,27,24,48,51,17,46,48,35,42,72,74,69,41,49,76,45,39,14,50,42,48,23,45,60,37,21,35,66,80,36,65,93,72,30,47,65,74,37,50,46,74,46,79,50,66,48,96,90,66,56,68,52,75,46,84,16,55,52,41,77,49,97,84,62,58,96,64,78,40,43,47,96,84,69,47,81,38,66,57,44,57,69,76,38,84,77,38,61,44,47,54,15,29,61,61,40,42,49,53,42,39,74,74,61,78

Foldseek 3Di:
DDDDDDPDDPPDPDDDDDDDQDADDDPDPVLRVQLVVCVVVVHDNLSSVLSSLVVCCPVVVVPRHQQAFDKDWDADPVRDIDMQGQGFAQDPPDDDQQQADPVRDGHPCCCPPDPNVGGGGRSVVRSVVSVVPPD

Secondary structure (DSSP, 8-state):
-PPPP----TTSSSPPP--SS-----S-HHHHHHHHHHHHTT--HHHHHHHHHHHHHHH-TTT--SSS-EEEEEE-TTS-EEEEEEPPBPPTT--TTTTB-TTS-B-HHHHHTSGGGPPBP-HHHHHHHHHHHH-

pLDDT: mean 98.17, std 1.76, range [82.25, 98.94]